Protein AF-A0A3N4NUE2-F1 (afdb_monomer_lite)

Structure (mmCIF, N/CA/C/O backbone):
data_AF-A0A3N4NUE2-F1
#
_entry.id   AF-A0A3N4NUE2-F1
#
loop_
_atom_site.group_PDB
_atom_site.id
_atom_site.type_symbol
_atom_site.label_atom_id
_atom_site.label_alt_id
_atom_site.label_comp_id
_atom_site.label_asym_id
_atom_site.label_entity_id
_atom_site.label_seq_id
_atom_site.pdbx_PDB_ins_code
_atom_site.Cartn_x
_atom_site.Cartn_y
_atom_site.Cartn_z
_atom_site.occupancy
_atom_site.B_iso_or_equiv
_atom_site.auth_seq_id
_atom_site.auth_comp_id
_atom_site.auth_asym_id
_atom_site.auth_atom_id
_atom_site.pdbx_PDB_model_num
ATOM 1 N N . MET A 1 1 ? 32.542 0.257 -24.137 1.00 64.25 1 MET A N 1
ATOM 2 C CA . MET A 1 1 ? 32.393 0.712 -22.731 1.00 64.25 1 MET A CA 1
ATOM 3 C C . MET A 1 1 ? 31.147 1.574 -22.507 1.00 64.25 1 MET A C 1
ATOM 5 O O . MET A 1 1 ? 30.368 1.239 -21.630 1.00 64.25 1 MET A O 1
ATOM 9 N N . LYS A 1 2 ? 30.880 2.612 -23.319 1.00 81.88 2 LYS A N 1
ATOM 10 C CA . LYS A 1 2 ? 29.692 3.485 -23.161 1.00 81.88 2 LYS A CA 1
ATOM 11 C C . LYS A 1 2 ? 28.337 2.760 -23.279 1.00 81.88 2 LYS A C 1
ATOM 13 O O . LYS A 1 2 ? 27.449 3.010 -22.482 1.00 81.88 2 LYS A O 1
ATOM 18 N N . ILE A 1 3 ? 28.201 1.824 -24.225 1.00 91.19 3 ILE A N 1
ATOM 19 C CA . ILE A 1 3 ? 26.961 1.047 -24.426 1.00 91.19 3 ILE A CA 1
ATOM 20 C C . ILE A 1 3 ? 26.657 0.153 -23.215 1.00 91.19 3 ILE A C 1
ATOM 22 O O . ILE A 1 3 ? 25.525 0.110 -22.756 1.00 91.19 3 ILE A O 1
ATOM 26 N N . ALA A 1 4 ? 27.673 -0.504 -22.649 1.00 91.38 4 ALA A N 1
ATOM 27 C CA . ALA A 1 4 ? 27.504 -1.324 -21.450 1.00 91.38 4 ALA A CA 1
ATOM 28 C C . ALA A 1 4 ? 27.051 -0.486 -20.241 1.00 91.38 4 ALA A C 1
ATOM 30 O O . ALA A 1 4 ? 26.162 -0.902 -19.508 1.00 91.38 4 ALA A O 1
ATOM 31 N N . ALA A 1 5 ? 27.600 0.724 -20.080 1.00 90.56 5 ALA A N 1
ATOM 32 C CA . ALA A 1 5 ? 27.169 1.656 -19.039 1.00 90.56 5 ALA A CA 1
ATOM 33 C C . ALA A 1 5 ? 25.718 2.133 -19.239 1.00 90.56 5 ALA A C 1
ATOM 35 O O . ALA A 1 5 ? 24.972 2.234 -18.269 1.00 90.56 5 ALA A O 1
ATOM 36 N N . LEU A 1 6 ? 25.295 2.367 -20.488 1.00 92.94 6 LEU A N 1
ATOM 37 C CA . LEU A 1 6 ? 23.906 2.711 -20.809 1.00 92.94 6 LEU A CA 1
ATOM 38 C C . LEU A 1 6 ? 22.939 1.563 -20.488 1.00 92.94 6 LEU A C 1
ATOM 40 O O . LEU A 1 6 ? 21.906 1.801 -19.872 1.00 92.94 6 LEU A O 1
ATOM 44 N N . ILE A 1 7 ? 23.286 0.324 -20.847 1.00 93.56 7 ILE A N 1
ATOM 45 C CA . ILE A 1 7 ? 22.464 -0.860 -20.543 1.00 93.56 7 ILE A CA 1
ATOM 46 C C . ILE A 1 7 ? 22.357 -1.070 -19.026 1.00 93.56 7 ILE A C 1
ATOM 48 O O . ILE A 1 7 ? 21.267 -1.323 -18.516 1.00 93.56 7 ILE A O 1
ATOM 52 N N . LEU A 1 8 ? 23.464 -0.915 -18.293 1.00 92.31 8 LEU A N 1
ATOM 53 C CA . LEU A 1 8 ? 23.481 -1.042 -16.834 1.00 92.31 8 LEU A CA 1
ATOM 54 C C . LEU A 1 8 ? 22.637 0.047 -16.154 1.00 92.31 8 LEU A C 1
ATOM 56 O O . LEU A 1 8 ? 21.864 -0.248 -15.247 1.00 92.31 8 LEU A O 1
ATOM 60 N N . SER A 1 9 ? 22.751 1.295 -16.617 1.00 89.69 9 SER A N 1
ATOM 61 C CA . SER A 1 9 ? 21.941 2.411 -16.119 1.00 89.69 9 SER A CA 1
ATOM 62 C C . SER A 1 9 ? 20.450 2.175 -16.364 1.00 89.69 9 SER A C 1
ATOM 64 O O . SER A 1 9 ? 19.645 2.389 -15.460 1.00 89.69 9 SER A O 1
ATOM 66 N N . LEU A 1 10 ? 20.087 1.673 -17.546 1.00 92.06 10 LEU A N 1
ATOM 67 C CA . LEU A 1 10 ? 18.707 1.333 -17.880 1.00 92.06 10 LEU A CA 1
ATOM 68 C C . LEU A 1 10 ? 18.172 0.215 -16.975 1.00 92.06 10 LEU A C 1
ATOM 70 O O . LEU A 1 10 ? 17.082 0.330 -16.425 1.00 92.06 10 LEU A O 1
ATOM 74 N N . TYR A 1 11 ? 18.959 -0.841 -16.762 1.00 90.69 11 TYR A N 1
ATOM 75 C CA . TYR A 1 11 ? 18.585 -1.953 -15.889 1.0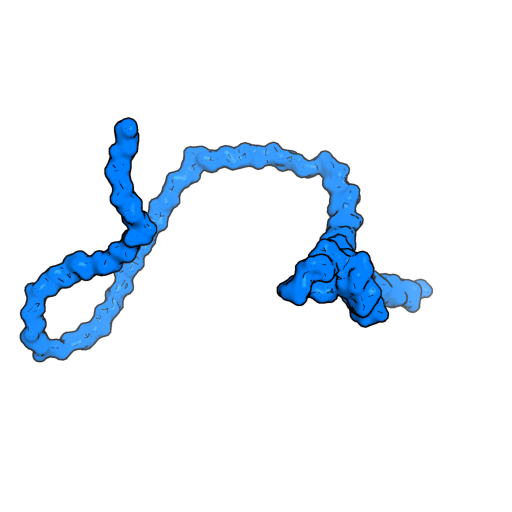0 90.69 11 TYR A CA 1
ATOM 76 C C . TYR A 1 11 ? 18.306 -1.501 -14.448 1.00 90.69 11 TYR A C 1
ATOM 78 O O . TYR A 1 11 ? 17.294 -1.888 -13.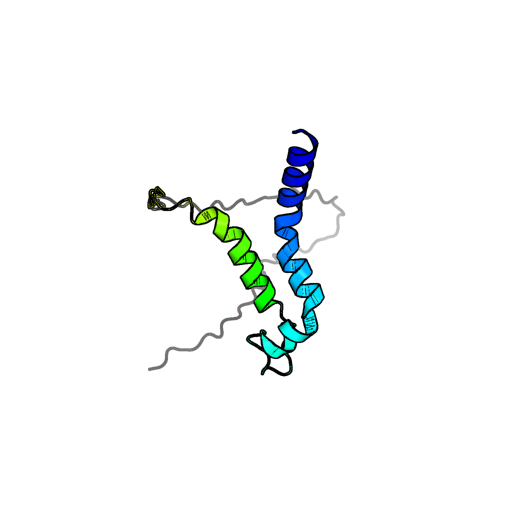867 1.00 90.69 11 TYR A O 1
ATOM 86 N N . LEU A 1 12 ? 19.159 -0.637 -13.888 1.00 87.56 12 LEU A N 1
ATOM 87 C CA . LEU A 1 12 ? 18.972 -0.102 -12.535 1.00 87.56 12 LEU A CA 1
ATOM 88 C C . LEU A 1 12 ? 17.684 0.727 -12.407 1.00 87.56 12 LEU A C 1
ATOM 90 O O . LEU A 1 12 ? 17.013 0.639 -11.382 1.00 87.56 12 LEU A O 1
ATOM 94 N N . LEU A 1 13 ? 17.306 1.467 -13.454 1.00 87.44 13 LEU A N 1
ATOM 95 C CA . LEU A 1 13 ? 16.063 2.245 -13.488 1.00 87.44 13 LEU A CA 1
ATOM 96 C C . LEU A 1 13 ? 14.808 1.363 -13.556 1.00 87.44 13 LEU A C 1
ATOM 98 O O . LEU A 1 13 ? 13.792 1.701 -12.954 1.00 87.44 13 LEU A O 1
ATOM 102 N N . PHE A 1 14 ? 14.868 0.236 -14.270 1.00 88.94 14 PHE A N 1
ATOM 103 C CA . PHE A 1 14 ? 13.730 -0.681 -14.418 1.00 88.94 14 PHE A CA 1
ATOM 104 C C . PHE A 1 14 ? 13.637 -1.748 -13.324 1.00 88.94 14 PHE A C 1
ATOM 106 O O . PHE A 1 14 ? 12.574 -2.343 -13.150 1.00 88.94 14 PHE A O 1
ATOM 113 N N . LYS A 1 15 ? 14.699 -1.964 -12.543 1.00 84.44 15 LYS A N 1
ATOM 114 C CA . LYS A 1 15 ? 14.720 -2.878 -11.393 1.00 84.44 15 LYS A CA 1
ATOM 115 C C . LYS A 1 15 ? 13.481 -2.770 -10.472 1.00 84.44 15 LYS A C 1
ATOM 117 O O . LYS A 1 15 ? 12.904 -3.816 -10.177 1.00 84.44 15 LYS A O 1
ATOM 122 N N . PRO A 1 16 ? 12.999 -1.579 -10.050 1.00 84.44 16 PRO A N 1
ATOM 123 C CA . PRO A 1 16 ? 11.806 -1.471 -9.197 1.00 84.44 16 PRO A CA 1
ATOM 124 C C . PRO A 1 16 ? 10.482 -1.833 -9.895 1.00 84.44 16 PRO A C 1
ATOM 126 O O . PRO A 1 16 ? 9.482 -2.046 -9.216 1.00 84.44 16 PRO A O 1
ATOM 129 N N . MET A 1 17 ? 10.448 -1.921 -11.229 1.00 88.31 17 MET A N 1
ATOM 130 C CA . MET A 1 17 ? 9.247 -2.295 -11.991 1.00 88.31 17 MET A CA 1
ATOM 131 C C . MET A 1 17 ? 9.056 -3.813 -12.113 1.00 88.31 17 MET A C 1
ATOM 133 O O . MET A 1 17 ? 7.964 -4.265 -12.452 1.00 88.31 17 MET A O 1
ATOM 137 N N . ILE A 1 18 ? 10.084 -4.612 -11.812 1.00 88.69 18 ILE A N 1
ATOM 138 C CA . ILE A 1 18 ? 10.048 -6.078 -11.943 1.00 88.69 18 ILE A CA 1
ATOM 139 C C . ILE A 1 18 ? 8.873 -6.719 -11.167 1.00 88.69 18 ILE A C 1
ATOM 141 O O . ILE A 1 18 ? 8.137 -7.493 -11.780 1.00 88.69 18 ILE A O 1
ATOM 145 N N . PRO A 1 19 ? 8.606 -6.377 -9.885 1.00 89.62 19 PRO A N 1
ATOM 146 C CA . PRO A 1 19 ? 7.507 -6.987 -9.123 1.00 89.62 19 PRO A CA 1
ATOM 147 C C . PRO A 1 19 ? 6.118 -6.659 -9.688 1.00 89.62 19 PRO A C 1
ATOM 149 O O . PRO A 1 19 ? 5.190 -7.456 -9.575 1.00 89.62 19 PRO A O 1
ATOM 152 N N . LEU A 1 20 ? 5.968 -5.484 -10.307 1.00 90.25 20 LEU A N 1
ATOM 153 C CA . LEU A 1 20 ? 4.719 -5.063 -10.945 1.00 90.25 20 LEU A CA 1
ATOM 154 C C . LEU A 1 20 ? 4.474 -5.843 -12.239 1.00 90.25 20 LEU A C 1
ATOM 156 O O . LEU A 1 20 ? 3.342 -6.231 -12.520 1.00 90.25 20 LEU A O 1
ATOM 160 N N . LEU A 1 21 ? 5.537 -6.094 -13.005 1.00 91.19 21 LEU A N 1
ATOM 161 C CA . LEU A 1 21 ? 5.462 -6.861 -14.243 1.00 91.19 21 LEU A CA 1
ATOM 162 C C . LEU A 1 21 ? 5.120 -8.333 -13.970 1.00 91.19 21 LEU A C 1
ATOM 164 O O . LEU A 1 21 ? 4.265 -8.898 -14.646 1.00 91.19 21 LEU A O 1
ATOM 168 N N . GLU A 1 22 ? 5.734 -8.925 -12.942 1.00 89.88 22 GLU A N 1
ATOM 169 C CA . GLU A 1 22 ? 5.431 -10.286 -12.482 1.00 89.88 22 GLU A CA 1
ATOM 170 C C . GLU A 1 22 ? 3.975 -10.405 -12.011 1.00 89.88 22 GLU A C 1
ATOM 172 O O . GLU A 1 22 ? 3.269 -11.343 -12.384 1.00 89.88 22 GLU A O 1
ATOM 177 N N . TYR A 1 23 ? 3.490 -9.409 -11.266 1.00 93.12 23 TYR A N 1
ATOM 178 C CA . TYR A 1 23 ? 2.100 -9.357 -10.828 1.00 93.12 23 TYR A CA 1
ATOM 179 C C . TYR A 1 23 ? 1.105 -9.250 -11.987 1.00 93.12 23 TYR A C 1
ATOM 181 O O . TYR A 1 23 ? 0.080 -9.923 -11.971 1.00 93.12 23 TYR A O 1
ATOM 189 N N . ALA A 1 24 ? 1.401 -8.434 -13.001 1.00 91.31 24 ALA A N 1
ATOM 190 C CA . ALA A 1 24 ? 0.537 -8.290 -14.169 1.00 91.31 24 ALA A CA 1
ATOM 191 C C . ALA A 1 24 ? 0.536 -9.546 -15.057 1.00 91.31 24 ALA A C 1
ATOM 193 O O . ALA A 1 24 ? -0.516 -9.947 -15.548 1.00 91.31 24 ALA A O 1
ATOM 194 N N . ALA A 1 25 ? 1.698 -10.180 -15.249 1.00 93.56 25 ALA A N 1
ATOM 195 C CA . ALA A 1 25 ? 1.832 -11.369 -16.089 1.00 93.56 25 ALA A CA 1
ATOM 196 C C . ALA A 1 25 ? 1.186 -12.618 -15.466 1.00 93.56 25 ALA A C 1
ATOM 198 O O . ALA A 1 25 ? 0.619 -13.436 -16.187 1.00 93.56 25 ALA A O 1
ATOM 199 N N . PHE A 1 26 ? 1.252 -12.757 -14.138 1.00 93.88 26 PHE A N 1
ATOM 200 C CA . PHE A 1 26 ? 0.749 -13.926 -13.409 1.00 93.88 26 PHE A CA 1
ATOM 201 C C . PHE A 1 26 ? -0.420 -13.593 -12.481 1.00 93.88 26 PHE A C 1
ATOM 203 O O . PHE A 1 26 ? -0.607 -14.256 -11.461 1.00 93.88 26 PHE A O 1
ATOM 210 N N . TYR A 1 27 ? -1.213 -12.577 -12.827 1.00 91.75 27 TYR A N 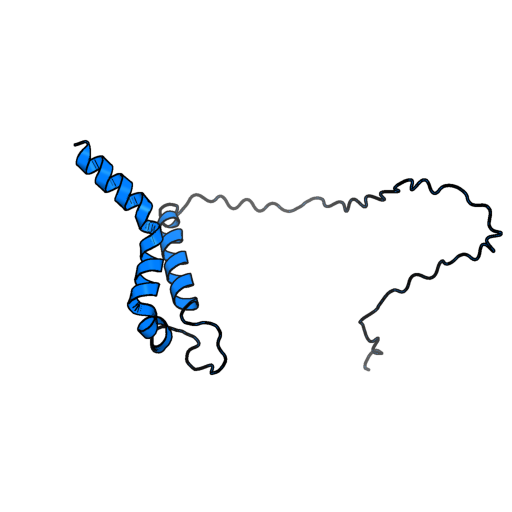1
ATOM 211 C CA . TYR A 1 27 ? -2.288 -12.066 -11.977 1.00 91.75 27 TYR A CA 1
ATOM 212 C C . TYR A 1 27 ? -3.247 -13.166 -11.500 1.00 91.75 27 TYR A C 1
ATOM 214 O O . TYR A 1 27 ? -3.478 -13.298 -10.298 1.00 91.75 27 TYR A O 1
ATOM 222 N N . ASP A 1 28 ? -3.738 -14.006 -12.416 1.00 90.75 28 ASP A N 1
ATOM 223 C CA . ASP A 1 28 ? -4.693 -15.072 -12.087 1.00 90.75 28 ASP A CA 1
ATOM 224 C C . ASP A 1 28 ? -4.090 -16.112 -11.136 1.00 90.75 28 ASP A C 1
ATOM 226 O O . ASP A 1 28 ? -4.721 -16.523 -10.164 1.00 90.75 28 ASP A O 1
ATOM 230 N N . TYR A 1 29 ? -2.837 -16.503 -11.369 1.00 92.56 29 TYR A N 1
ATOM 231 C CA . TYR A 1 29 ? -2.132 -17.444 -10.502 1.00 92.56 29 TYR A CA 1
ATOM 232 C C . TYR A 1 29 ? -1.882 -16.847 -9.112 1.00 92.56 29 TYR A C 1
ATOM 234 O O . TYR A 1 29 ? -2.139 -17.486 -8.093 1.00 92.56 29 TYR A O 1
ATOM 242 N N . ILE A 1 30 ? -1.441 -15.591 -9.051 1.00 91.81 30 ILE A N 1
ATOM 243 C CA . ILE A 1 30 ? -1.172 -14.903 -7.786 1.00 91.81 30 ILE A CA 1
ATOM 244 C C . ILE A 1 30 ? -2.460 -14.731 -6.977 1.00 91.81 30 ILE A C 1
ATOM 246 O O . ILE A 1 30 ? -2.461 -14.953 -5.764 1.00 91.81 30 ILE A O 1
ATOM 250 N N . LYS A 1 31 ? -3.560 -14.365 -7.638 1.00 90.62 31 LYS A N 1
ATOM 251 C CA . LYS A 1 31 ? -4.864 -14.185 -7.001 1.00 90.62 31 LYS A CA 1
ATOM 252 C C . LYS A 1 31 ? -5.428 -15.501 -6.458 1.00 90.62 31 LYS A C 1
ATOM 254 O O . LYS A 1 31 ? -5.926 -15.502 -5.334 1.00 90.62 31 LYS A O 1
ATOM 259 N N . ASN A 1 32 ? -5.333 -16.592 -7.217 1.00 87.19 32 ASN A N 1
ATOM 260 C CA . ASN A 1 32 ? -5.985 -17.859 -6.870 1.00 87.19 32 ASN A CA 1
ATOM 261 C C . ASN A 1 32 ? -5.133 -18.756 -5.951 1.00 87.19 32 ASN A C 1
ATOM 263 O O . ASN A 1 32 ? -5.678 -19.412 -5.064 1.00 87.19 32 ASN A O 1
ATOM 267 N N . GLU A 1 33 ? -3.805 -18.754 -6.110 1.00 88.06 33 GLU A N 1
ATOM 268 C CA . GLU A 1 33 ? -2.915 -19.704 -5.420 1.00 88.06 33 GLU A CA 1
ATOM 269 C C . GLU A 1 33 ? -2.062 -19.066 -4.317 1.00 88.06 33 GLU A C 1
ATOM 271 O O . GLU A 1 33 ? -1.838 -19.680 -3.274 1.00 88.06 33 GLU A O 1
ATOM 276 N N . LEU A 1 34 ? -1.597 -17.826 -4.512 1.00 87.31 34 LEU A N 1
ATOM 277 C CA . LEU A 1 34 ? -0.639 -17.162 -3.610 1.00 87.31 34 LEU A CA 1
ATOM 278 C C . LEU A 1 34 ? -1.285 -16.151 -2.646 1.00 87.31 34 LEU A C 1
ATOM 280 O O . LEU A 1 34 ? -0.613 -15.625 -1.752 1.00 87.31 34 LEU A O 1
ATOM 284 N N . CYS A 1 35 ? -2.574 -15.852 -2.817 1.00 86.25 35 CYS A N 1
ATOM 285 C CA . CYS A 1 35 ? -3.307 -14.930 -1.960 1.00 86.25 35 CYS A CA 1
ATOM 286 C C . CYS A 1 35 ? -3.610 -15.568 -0.595 1.00 86.25 35 CYS A C 1
ATOM 288 O O . CYS A 1 35 ? -4.229 -16.625 -0.510 1.00 86.25 35 CYS A O 1
ATOM 290 N N . VAL A 1 36 ? -3.231 -14.883 0.488 1.00 84.00 36 VAL A N 1
ATOM 291 C CA . VAL A 1 36 ? -3.453 -15.357 1.870 1.00 84.00 36 VAL A CA 1
ATOM 292 C C . VAL A 1 36 ? -4.945 -15.394 2.228 1.00 84.00 36 VAL A C 1
ATOM 294 O O . VAL A 1 36 ? -5.368 -16.224 3.020 1.00 84.00 36 VAL A O 1
ATOM 297 N N . ASN A 1 37 ? -5.749 -14.520 1.614 1.00 80.50 37 ASN A N 1
ATOM 298 C CA . ASN A 1 37 ? -7.168 -14.337 1.931 1.00 80.50 37 ASN A CA 1
ATOM 299 C C . ASN A 1 37 ? -8.106 -15.008 0.910 1.00 80.50 37 ASN A C 1
ATOM 301 O O . ASN A 1 37 ? -9.250 -14.581 0.769 1.00 80.50 37 ASN A O 1
ATOM 305 N N . LYS A 1 38 ? -7.636 -16.029 0.177 1.00 77.75 38 LYS A N 1
ATOM 306 C CA . LYS A 1 38 ? -8.415 -16.675 -0.897 1.00 77.75 38 LYS A CA 1
ATOM 307 C C . LYS A 1 38 ? -9.719 -17.325 -0.417 1.00 77.75 38 LYS A C 1
ATOM 309 O O . LYS A 1 38 ? -10.685 -17.364 -1.166 1.00 77.75 38 LYS A O 1
ATOM 314 N N . ASP A 1 39 ? -9.759 -17.767 0.840 1.00 80.56 39 ASP A N 1
ATOM 315 C CA . ASP A 1 39 ? -10.917 -18.450 1.434 1.00 80.56 39 ASP A CA 1
ATOM 316 C C . ASP A 1 39 ? -11.996 -17.475 1.945 1.00 80.56 39 ASP A C 1
ATOM 318 O O . ASP A 1 39 ? -13.024 -17.897 2.473 1.00 80.56 39 ASP A O 1
ATOM 322 N N . ILE A 1 40 ? -11.776 -16.160 1.798 1.00 81.81 40 ILE A N 1
ATOM 323 C CA . ILE A 1 40 ? -12.724 -15.120 2.201 1.00 81.81 40 ILE A CA 1
ATOM 324 C C . ILE A 1 40 ? -13.494 -14.660 0.949 1.00 81.81 40 ILE A C 1
ATOM 326 O O . ILE A 1 40 ? -12.926 -13.925 0.130 1.00 81.81 40 ILE A O 1
ATOM 330 N N . PRO A 1 41 ? -14.780 -15.042 0.800 1.00 67.44 41 PRO A N 1
ATOM 331 C CA . PRO A 1 41 ? -15.564 -14.833 -0.424 1.00 67.44 41 PRO A CA 1
ATOM 332 C C . PRO A 1 41 ? -15.826 -13.356 -0.771 1.00 67.44 41 PRO A C 1
ATOM 334 O O . PRO A 1 41 ? -16.184 -13.057 -1.905 1.00 67.44 41 PRO A O 1
ATOM 337 N N . GLU A 1 42 ? -15.594 -12.425 0.162 1.00 74.69 42 GLU A N 1
ATOM 338 C CA . GLU A 1 42 ? -15.727 -10.970 -0.038 1.00 74.69 42 GLU A CA 1
ATOM 339 C C . GLU A 1 42 ? -14.385 -10.217 0.059 1.00 74.69 42 GLU A C 1
ATOM 341 O O . GLU A 1 42 ? -14.343 -9.005 0.288 1.00 74.69 42 GLU A O 1
ATOM 346 N N . SER A 1 43 ? -13.250 -10.910 -0.077 1.00 78.62 43 SER A N 1
ATOM 347 C CA . SER A 1 43 ? -11.954 -10.237 0.034 1.00 78.62 43 SER A CA 1
ATOM 348 C C . SER A 1 43 ? -11.636 -9.371 -1.192 1.00 78.62 43 SER A C 1
ATOM 350 O O . SER A 1 43 ? -11.540 -9.837 -2.322 1.00 78.62 43 SER A O 1
ATOM 352 N N . THR A 1 44 ? -11.357 -8.088 -0.954 1.00 81.88 44 THR A N 1
ATOM 353 C CA . THR A 1 44 ? -10.895 -7.112 -1.966 1.00 81.88 44 THR A CA 1
ATOM 354 C C . THR A 1 44 ? -9.382 -7.189 -2.232 1.00 81.88 44 THR A C 1
ATOM 356 O O . THR A 1 44 ? -8.763 -6.256 -2.766 1.00 81.88 44 THR A O 1
ATOM 359 N N . CYS A 1 45 ? -8.755 -8.288 -1.791 1.00 87.44 45 CYS A N 1
ATOM 360 C CA . CYS A 1 45 ? -7.308 -8.452 -1.789 1.00 87.44 45 CYS A CA 1
ATOM 361 C C . CYS A 1 45 ? -6.768 -8.627 -3.207 1.00 87.44 45 CYS A C 1
ATOM 363 O O . CYS A 1 45 ? -5.789 -7.976 -3.545 1.00 87.44 45 CYS A O 1
ATOM 365 N N . ASP A 1 46 ? -7.390 -9.469 -4.038 1.00 87.56 46 ASP A N 1
ATOM 366 C CA . ASP A 1 46 ? -6.995 -9.662 -5.442 1.00 87.56 46 ASP A CA 1
ATOM 367 C C . ASP A 1 46 ? -5.490 -9.947 -5.655 1.00 87.56 46 ASP A C 1
ATOM 369 O O . ASP A 1 46 ? -4.923 -9.548 -6.663 1.00 87.56 46 ASP A O 1
ATOM 373 N N . GLY A 1 47 ? -4.806 -10.582 -4.695 1.00 89.00 47 GLY A N 1
ATOM 374 C CA . GLY A 1 47 ? -3.355 -10.818 -4.762 1.00 89.00 47 GLY A CA 1
ATOM 375 C C . GLY A 1 47 ? -2.468 -9.641 -4.312 1.00 89.00 47 GLY A C 1
ATOM 376 O O . GLY A 1 47 ? -1.242 -9.769 -4.283 1.00 89.00 47 GLY A O 1
ATOM 377 N N . LYS A 1 48 ? -3.044 -8.512 -3.874 1.00 89.25 48 LYS A N 1
ATOM 378 C CA . LYS A 1 48 ? -2.310 -7.328 -3.373 1.00 89.25 48 LYS A CA 1
ATOM 379 C C . LYS A 1 48 ? -1.438 -7.633 -2.155 1.00 89.25 48 LYS A C 1
ATOM 381 O O . LYS A 1 48 ? -0.392 -7.012 -1.992 1.00 89.25 48 LYS A O 1
ATOM 386 N N . CYS A 1 49 ? -1.819 -8.601 -1.318 1.00 90.44 49 CYS A N 1
ATOM 387 C CA . CYS A 1 49 ? -0.997 -9.026 -0.180 1.00 90.44 49 CYS A CA 1
ATOM 388 C C . CYS A 1 49 ? 0.353 -9.612 -0.622 1.00 90.44 49 CYS A C 1
ATOM 390 O O . CYS A 1 49 ? 1.380 -9.350 0.003 1.00 90.44 49 CYS A O 1
ATOM 392 N N . TYR A 1 50 ? 0.361 -10.375 -1.719 1.00 90.75 50 TYR A N 1
ATOM 393 C CA . TYR A 1 50 ? 1.579 -10.932 -2.297 1.00 90.75 50 TYR A CA 1
ATOM 394 C C . TYR A 1 50 ? 2.441 -9.819 -2.904 1.00 90.75 50 TYR A C 1
ATOM 396 O O . TYR A 1 50 ? 3.632 -9.733 -2.602 1.00 90.75 50 TYR A O 1
ATOM 404 N N . LEU A 1 51 ? 1.823 -8.911 -3.669 1.00 91.50 51 LEU A N 1
ATOM 405 C CA . LEU A 1 51 ? 2.508 -7.758 -4.258 1.00 91.50 51 LEU A CA 1
ATOM 406 C C . LEU A 1 51 ? 3.164 -6.874 -3.185 1.00 91.50 51 LEU A C 1
ATOM 408 O O . LEU A 1 51 ? 4.342 -6.544 -3.299 1.00 91.50 51 LEU A O 1
ATOM 412 N N . ALA A 1 52 ? 2.444 -6.552 -2.108 1.00 90.38 52 ALA A N 1
ATOM 413 C CA . ALA A 1 52 ? 2.975 -5.765 -0.996 1.00 90.38 52 ALA A CA 1
ATOM 414 C C . ALA A 1 52 ? 4.208 -6.425 -0.353 1.00 90.38 52 ALA A C 1
ATOM 416 O O . ALA A 1 52 ? 5.188 -5.749 -0.048 1.00 90.38 52 ALA A O 1
ATOM 417 N N . LYS A 1 53 ? 4.199 -7.757 -0.211 1.00 89.56 53 LYS A N 1
ATOM 418 C CA . LYS A 1 53 ? 5.339 -8.517 0.320 1.00 89.56 53 LYS A CA 1
ATOM 419 C C . LYS A 1 53 ? 6.550 -8.484 -0.617 1.00 89.56 53 LYS A C 1
ATOM 421 O O . LYS A 1 53 ? 7.676 -8.367 -0.138 1.00 89.56 53 LYS A O 1
ATOM 426 N N . GLN A 1 54 ? 6.339 -8.581 -1.930 1.00 89.38 54 GLN A N 1
ATOM 427 C CA . GLN A 1 54 ? 7.423 -8.502 -2.916 1.00 89.38 54 GLN A CA 1
ATOM 428 C C . GLN A 1 54 ? 8.020 -7.087 -2.990 1.00 89.38 54 GLN A C 1
ATOM 430 O O . GLN A 1 54 ? 9.239 -6.947 -3.064 1.00 89.38 54 GLN A O 1
ATOM 435 N N . LEU A 1 55 ? 7.188 -6.045 -2.879 1.00 89.94 55 LEU A N 1
ATOM 436 C CA . LEU A 1 55 ? 7.637 -4.650 -2.812 1.00 89.94 55 LEU A CA 1
ATOM 437 C C . LEU A 1 55 ? 8.457 -4.367 -1.544 1.00 89.94 55 LEU A C 1
ATOM 439 O O . LEU A 1 55 ? 9.523 -3.764 -1.639 1.00 89.94 55 LEU A O 1
ATOM 443 N N . ALA A 1 56 ? 8.016 -4.861 -0.382 1.00 88.06 56 ALA A N 1
ATOM 444 C CA . ALA A 1 56 ? 8.753 -4.710 0.876 1.00 88.06 56 ALA A CA 1
ATOM 445 C C . ALA A 1 56 ? 10.130 -5.398 0.829 1.00 88.06 56 ALA A C 1
ATOM 447 O O . ALA A 1 56 ? 11.142 -4.806 1.200 1.00 88.06 56 ALA A O 1
ATOM 448 N N . LYS A 1 57 ? 10.204 -6.618 0.280 1.00 85.50 57 LYS A N 1
ATOM 449 C CA . LYS A 1 57 ? 11.485 -7.313 0.071 1.00 85.50 57 LYS A CA 1
ATOM 450 C C . LYS A 1 57 ? 12.422 -6.554 -0.868 1.00 85.50 57 LYS A C 1
ATOM 452 O O . LYS A 1 57 ? 13.623 -6.509 -0.617 1.00 85.50 57 LYS A O 1
ATOM 457 N N . ALA A 1 58 ? 11.888 -5.968 -1.941 1.00 82.50 58 ALA A N 1
ATOM 458 C CA . ALA A 1 58 ? 12.684 -5.167 -2.864 1.00 82.50 58 ALA A CA 1
ATOM 459 C C . ALA A 1 58 ? 13.280 -3.932 -2.163 1.00 82.50 58 ALA A C 1
ATOM 461 O O . ALA A 1 58 ? 14.448 -3.628 -2.396 1.00 82.50 58 ALA A O 1
ATOM 462 N N . SER A 1 59 ? 12.532 -3.287 -1.257 1.00 79.12 59 SER A N 1
ATOM 463 C CA . SER A 1 59 ? 13.029 -2.151 -0.468 1.00 79.12 59 SER A CA 1
ATOM 464 C C . SER A 1 59 ? 13.989 -2.536 0.662 1.00 79.12 59 SER A C 1
ATOM 466 O O . SER A 1 59 ? 14.935 -1.803 0.933 1.00 79.12 59 SER A O 1
ATOM 468 N N . ASP A 1 60 ? 13.781 -3.673 1.327 1.00 72.94 60 ASP A N 1
ATOM 469 C CA . ASP A 1 60 ? 14.619 -4.074 2.466 1.00 72.94 60 ASP A CA 1
ATOM 470 C C . ASP A 1 60 ? 15.942 -4.725 2.033 1.00 72.94 60 ASP A C 1
ATOM 472 O O . ASP A 1 60 ? 16.915 -4.685 2.783 1.00 72.94 60 ASP A O 1
ATOM 476 N N . SER A 1 61 ? 16.037 -5.220 0.791 1.00 62.81 61 SER A N 1
ATOM 477 C CA . SER A 1 61 ? 17.303 -5.708 0.214 1.00 62.81 61 SER A CA 1
ATOM 478 C C . SER A 1 61 ? 18.416 -4.648 0.157 1.00 62.81 61 SER A C 1
ATOM 480 O O . SER A 1 61 ? 19.591 -4.994 0.050 1.00 62.81 61 SER A O 1
ATOM 482 N N . GLU A 1 62 ? 18.064 -3.362 0.267 1.00 59.81 62 GLU A N 1
ATOM 483 C CA . GLU A 1 62 ? 19.026 -2.261 0.381 1.00 59.81 62 GLU A CA 1
ATOM 484 C C . GLU A 1 62 ? 19.456 -2.006 1.837 1.00 59.81 62 GLU A C 1
ATOM 486 O O . GLU A 1 62 ? 20.587 -1.580 2.063 1.00 59.81 62 GLU A O 1
ATOM 491 N N . LYS A 1 63 ? 18.617 -2.349 2.827 1.00 56.44 63 LYS A N 1
ATOM 492 C CA . LYS A 1 63 ? 18.867 -2.126 4.265 1.00 56.44 63 LYS A CA 1
ATOM 493 C C . LYS A 1 63 ? 19.649 -3.242 4.950 1.00 56.44 63 LYS A C 1
ATOM 495 O O . LYS A 1 63 ? 20.286 -3.001 5.969 1.00 56.44 63 LYS A O 1
ATOM 500 N N . ASP A 1 64 ? 19.642 -4.460 4.412 1.00 54.69 64 ASP A N 1
ATOM 501 C CA . ASP A 1 64 ? 20.405 -5.572 5.004 1.00 54.69 64 ASP A CA 1
ATOM 502 C C . ASP A 1 64 ? 21.938 -5.382 4.912 1.00 54.69 64 ASP A C 1
ATOM 504 O O . ASP A 1 64 ? 22.678 -6.080 5.606 1.00 54.69 64 ASP A O 1
ATOM 508 N N . ASN A 1 65 ? 22.418 -4.402 4.132 1.00 52.97 65 ASN A N 1
ATOM 509 C CA . ASN A 1 65 ? 23.823 -3.966 4.119 1.00 52.97 65 ASN A CA 1
ATOM 510 C C . ASN A 1 65 ? 24.160 -2.931 5.216 1.00 52.97 65 ASN A C 1
ATOM 512 O O . ASN A 1 65 ? 25.304 -2.496 5.309 1.00 52.97 65 ASN A O 1
ATOM 516 N N . GLU A 1 66 ? 23.186 -2.547 6.049 1.00 52.84 66 GLU A N 1
ATOM 517 C CA . GLU A 1 66 ? 23.310 -1.558 7.131 1.00 52.84 66 GLU A CA 1
ATOM 518 C C . GLU A 1 66 ? 23.141 -2.191 8.527 1.00 52.84 66 GLU A C 1
ATOM 520 O O . GLU A 1 66 ? 22.745 -1.542 9.496 1.00 52.84 66 GLU A O 1
ATOM 525 N N . LYS A 1 67 ? 23.472 -3.478 8.677 1.00 52.88 67 LYS A N 1
ATOM 526 C CA . LYS A 1 67 ? 23.670 -4.053 10.013 1.00 52.88 67 LYS A CA 1
ATOM 527 C C . LYS A 1 67 ? 24.976 -3.501 10.587 1.00 52.88 67 LYS A C 1
ATOM 529 O O . LYS A 1 67 ? 26.051 -3.988 10.256 1.00 52.88 67 LYS A O 1
ATOM 534 N N . ASP A 1 68 ? 24.854 -2.463 11.417 1.00 53.47 68 ASP A N 1
ATOM 535 C CA . ASP A 1 68 ? 25.138 -2.549 12.867 1.00 53.47 68 ASP A CA 1
ATOM 536 C C . ASP A 1 68 ? 25.675 -1.252 13.521 1.00 53.47 68 ASP A C 1
ATOM 538 O O . ASP A 1 68 ? 26.482 -1.308 14.446 1.00 53.47 68 ASP A O 1
ATOM 542 N N . HIS A 1 69 ? 25.235 -0.058 13.097 1.00 54.41 69 HIS A N 1
ATOM 543 C CA . HIS A 1 69 ? 25.567 1.197 13.804 1.00 54.41 69 HIS A CA 1
ATOM 544 C C . HIS A 1 69 ? 24.364 2.134 14.005 1.00 54.41 69 HIS A C 1
ATOM 546 O O . HIS A 1 69 ? 24.470 3.343 13.816 1.00 54.41 69 HIS A O 1
ATOM 552 N N . SER A 1 70 ? 23.208 1.622 14.431 1.00 55.22 70 SER A N 1
ATOM 553 C CA . SER A 1 70 ? 22.169 2.493 14.995 1.00 55.22 70 SER A CA 1
ATOM 554 C C . SER A 1 70 ? 22.375 2.612 16.507 1.00 55.22 70 SER A C 1
ATOM 556 O O . SER A 1 70 ? 21.918 1.763 17.272 1.00 55.22 70 SER A O 1
ATOM 558 N N . PHE A 1 71 ? 23.072 3.662 16.950 1.00 56.69 71 PHE A N 1
ATOM 559 C CA . PHE A 1 71 ? 23.032 4.089 18.350 1.00 56.69 71 PHE A CA 1
ATOM 560 C C . PHE A 1 71 ? 21.574 4.407 18.708 1.00 56.69 71 PHE A C 1
ATOM 562 O O . PHE A 1 71 ? 21.022 5.415 18.263 1.00 56.69 71 PHE A O 1
ATOM 569 N N . ILE A 1 72 ? 20.937 3.539 19.493 1.00 59.09 72 ILE A N 1
ATOM 570 C CA . ILE A 1 72 ? 19.628 3.814 20.085 1.00 59.09 72 ILE A CA 1
ATOM 571 C C . ILE A 1 72 ? 19.869 4.837 21.193 1.00 59.09 72 ILE A C 1
ATOM 573 O O . ILE A 1 72 ? 20.274 4.497 22.301 1.00 59.09 72 ILE A O 1
ATOM 577 N N . VAL A 1 73 ? 19.681 6.114 20.875 1.00 64.31 73 VAL A N 1
ATOM 578 C CA . VAL A 1 73 ? 19.599 7.163 21.887 1.00 64.31 73 VAL A CA 1
ATOM 579 C C . VAL A 1 73 ? 18.149 7.193 22.354 1.00 64.31 73 VAL A C 1
ATOM 581 O O . VAL A 1 73 ? 17.273 7.674 21.641 1.00 64.31 73 VAL A O 1
ATOM 584 N N . GLU A 1 74 ? 17.878 6.649 23.538 1.00 62.69 74 GLU A N 1
ATOM 585 C CA . GLU A 1 74 ? 16.600 6.862 24.216 1.00 62.69 74 GLU A CA 1
ATOM 586 C C . GLU A 1 74 ? 16.491 8.339 24.617 1.00 62.69 74 GLU A C 1
ATOM 588 O O . GLU A 1 74 ? 17.063 8.788 25.611 1.00 62.69 74 GLU A O 1
ATOM 593 N N . TYR A 1 75 ? 15.759 9.127 23.834 1.00 67.06 75 TYR A N 1
ATOM 594 C CA . TYR A 1 75 ? 15.373 10.478 24.229 1.00 67.06 75 TYR A CA 1
ATOM 595 C C . TYR A 1 75 ? 14.153 10.378 25.149 1.00 67.06 75 TYR A C 1
ATOM 597 O O . TYR A 1 75 ? 13.027 10.173 24.694 1.00 67.06 75 TYR A O 1
ATOM 605 N N . SER A 1 76 ? 14.363 10.537 26.455 1.00 68.50 76 SER A N 1
ATOM 606 C CA . SER A 1 76 ? 13.261 10.801 27.379 1.00 68.50 76 SER A CA 1
ATOM 607 C C . SER A 1 76 ? 12.837 12.262 27.223 1.00 68.50 76 SER A C 1
ATOM 609 O O . SER A 1 76 ? 13.657 13.175 27.348 1.00 68.50 76 SER A O 1
ATOM 611 N N . ILE A 1 77 ? 11.564 12.504 26.909 1.00 70.00 77 ILE A N 1
ATOM 612 C CA . ILE A 1 77 ? 11.008 13.859 26.823 1.00 70.00 77 ILE A CA 1
ATOM 613 C C . ILE A 1 77 ? 10.927 14.410 28.254 1.00 70.00 77 ILE A C 1
ATOM 615 O O . ILE A 1 77 ? 9.970 14.151 28.976 1.00 70.00 77 ILE A O 1
ATOM 619 N N . VAL A 1 78 ? 11.948 15.166 28.671 1.00 74.38 78 VAL A N 1
ATOM 620 C CA . VAL A 1 78 ? 12.042 15.747 30.027 1.00 74.38 78 VAL A CA 1
ATOM 621 C C . VAL A 1 78 ? 10.998 16.850 30.252 1.00 74.38 78 VAL A C 1
ATOM 623 O O . VAL A 1 78 ? 10.638 17.149 31.388 1.00 74.38 78 VAL A O 1
ATOM 626 N N . PHE A 1 79 ? 10.480 17.455 29.179 1.00 73.88 79 PHE A N 1
ATOM 627 C CA . PHE A 1 79 ? 9.520 18.548 29.274 1.00 73.88 79 PHE A CA 1
ATOM 628 C C . PHE A 1 79 ? 8.559 18.580 28.080 1.00 73.88 79 PHE A C 1
ATOM 630 O O . PHE A 1 79 ? 8.983 18.549 26.926 1.00 73.88 79 PHE A O 1
ATOM 637 N N . PHE A 1 80 ? 7.260 18.690 28.365 1.00 78.38 80 PHE A N 1
ATOM 638 C CA . PHE A 1 80 ? 6.205 18.912 27.378 1.00 78.38 80 PHE A CA 1
ATOM 639 C C . PHE A 1 80 ? 5.306 20.057 27.849 1.00 78.38 80 PHE A C 1
ATOM 641 O O . PHE A 1 80 ? 4.747 20.000 28.944 1.00 78.38 80 PHE A O 1
ATOM 648 N N . GLN A 1 81 ? 5.123 21.078 27.007 1.00 78.56 81 GLN A N 1
ATOM 649 C CA . GLN A 1 81 ? 4.169 22.157 27.252 1.00 78.56 81 GLN A CA 1
ATOM 650 C C . GLN A 1 81 ? 3.137 22.211 26.130 1.00 78.56 81 GLN A C 1
ATOM 652 O O . GLN A 1 81 ? 3.458 22.446 24.966 1.00 78.56 81 GLN A O 1
ATOM 657 N N . LYS A 1 82 ? 1.865 22.038 26.496 1.00 78.38 82 LYS A N 1
ATOM 658 C CA . LYS A 1 82 ? 0.741 22.238 25.583 1.00 78.38 82 LYS A CA 1
ATOM 659 C C . LYS A 1 82 ? 0.566 23.734 25.323 1.00 78.38 82 LYS A C 1
ATOM 661 O O . LYS A 1 82 ? 0.124 24.467 26.204 1.00 78.38 82 LYS A O 1
ATOM 666 N N . ILE A 1 83 ? 0.882 24.180 24.111 1.00 77.38 83 ILE A N 1
ATOM 667 C CA . ILE A 1 83 ? 0.610 25.552 23.676 1.00 77.38 83 ILE A CA 1
ATOM 668 C C . ILE A 1 83 ? -0.848 25.615 23.213 1.00 77.38 83 ILE A C 1
ATOM 670 O O . ILE A 1 83 ? -1.235 24.947 22.255 1.00 77.38 83 ILE A O 1
ATOM 674 N N . ILE A 1 84 ? -1.672 26.404 23.903 1.00 75.94 84 ILE A N 1
ATOM 675 C CA . ILE A 1 84 ? -3.031 26.724 23.459 1.00 75.94 84 ILE A CA 1
ATOM 676 C C . ILE A 1 84 ? -2.961 28.082 22.762 1.00 75.94 84 ILE A C 1
ATOM 678 O O . ILE A 1 84 ? -2.798 29.114 23.409 1.00 75.94 84 ILE A O 1
ATOM 682 N N . ILE A 1 85 ? -3.060 28.077 21.434 1.00 72.25 85 ILE A N 1
ATOM 683 C CA . ILE A 1 85 ? -3.136 29.305 20.641 1.00 72.25 85 ILE A CA 1
ATOM 684 C C . ILE A 1 85 ? -4.606 29.725 20.589 1.00 72.25 85 ILE A C 1
ATOM 686 O O . ILE A 1 85 ? -5.384 29.209 19.787 1.00 72.25 85 ILE A O 1
ATOM 690 N N . ASN A 1 86 ? -4.999 30.673 21.440 1.00 65.31 86 ASN A N 1
ATOM 691 C CA . ASN A 1 86 ? -6.280 31.357 21.285 1.00 65.31 86 ASN A CA 1
ATOM 692 C C . ASN A 1 86 ? -6.142 32.391 20.164 1.00 65.31 86 ASN A C 1
ATOM 694 O O . ASN A 1 86 ? -5.785 33.543 20.399 1.00 65.31 86 ASN A O 1
ATOM 698 N N . CYS A 1 87 ? -6.406 31.970 18.930 1.00 59.25 87 CYS A N 1
ATOM 699 C CA . CYS A 1 87 ? -6.471 32.886 17.801 1.00 59.25 87 CYS A CA 1
ATOM 700 C C . CYS A 1 87 ? -7.825 33.615 17.835 1.00 59.25 87 CYS A C 1
ATOM 702 O O . CYS A 1 87 ? -8.843 33.080 17.395 1.00 59.25 87 CYS A O 1
ATOM 704 N N . LEU A 1 88 ? -7.858 34.817 18.413 1.00 57.69 88 LEU A N 1
ATOM 705 C CA . LEU A 1 88 ? -8.991 35.727 18.262 1.00 57.69 88 LEU A CA 1
ATOM 706 C C . LEU A 1 88 ? -8.832 36.443 16.920 1.00 57.69 88 LEU A C 1
ATOM 708 O O . LEU A 1 88 ? -8.086 37.411 16.814 1.00 57.69 88 LEU A O 1
ATOM 712 N N . PHE A 1 89 ? -9.513 35.946 15.889 1.00 58.06 89 PHE A N 1
ATOM 713 C CA . PHE A 1 89 ? -9.672 36.681 14.638 1.00 58.06 89 PHE A CA 1
ATOM 714 C C . PHE A 1 89 ? -10.627 37.857 14.887 1.00 58.06 89 PHE A C 1
ATOM 716 O O . PHE A 1 89 ? -11.789 37.612 15.229 1.00 58.06 89 PHE A O 1
ATOM 723 N N . PRO A 1 90 ? -10.204 39.122 14.722 1.00 56.12 90 PRO A N 1
ATOM 724 C CA . PRO A 1 90 ? -11.147 40.227 14.703 1.00 56.12 90 PRO A CA 1
ATOM 725 C C . PRO A 1 90 ? -11.931 40.151 13.388 1.00 56.12 90 PRO A C 1
ATOM 727 O O . PRO A 1 90 ? -11.481 40.613 12.344 1.00 56.12 90 PRO A O 1
ATOM 730 N N . PHE A 1 91 ? -13.101 39.516 13.424 1.00 52.91 91 PHE A N 1
ATOM 731 C CA . PHE A 1 91 ? -14.059 39.584 12.328 1.00 52.91 91 PHE A CA 1
ATOM 732 C C . PHE A 1 91 ? -14.771 40.937 12.420 1.00 52.91 91 PHE A C 1
ATOM 734 O O . PHE A 1 91 ? -15.611 41.146 13.295 1.00 52.91 91 PHE A O 1
ATOM 741 N N . SER A 1 92 ? -14.398 41.888 11.564 1.00 60.16 92 SER A N 1
ATOM 742 C CA . SER A 1 92 ? -15.117 43.155 11.447 1.00 60.16 92 SER A CA 1
ATOM 743 C C . SER A 1 92 ? -16.433 42.914 10.705 1.00 60.16 92 SER A C 1
ATOM 745 O O . SER A 1 92 ? -16.463 42.893 9.475 1.00 60.16 92 SER A O 1
ATOM 747 N N . THR A 1 93 ? -17.524 42.713 11.440 1.00 57.28 93 THR A N 1
ATOM 748 C CA . THR A 1 93 ? -18.876 42.811 10.875 1.00 57.28 93 THR A CA 1
ATOM 749 C C . THR A 1 93 ? -19.304 44.265 10.834 1.00 57.28 93 THR A C 1
ATOM 751 O O . THR A 1 93 ? -19.327 44.924 11.876 1.00 57.28 93 THR A O 1
ATOM 754 N N . GLU A 1 94 ? -19.686 44.748 9.655 1.00 54.31 94 GLU A N 1
ATOM 755 C CA . GLU A 1 94 ? -20.400 46.015 9.519 1.00 54.31 94 GLU A CA 1
ATOM 756 C C . GLU A 1 94 ? -21.658 46.017 10.402 1.00 54.31 94 GLU A C 1
ATOM 758 O O . GLU A 1 94 ? -22.447 45.069 10.426 1.00 54.31 94 GLU A O 1
ATOM 763 N N . LEU A 1 95 ? -21.815 47.092 11.173 1.00 52.44 95 LEU A N 1
ATOM 764 C CA . LEU A 1 95 ? -22.892 47.275 12.136 1.00 52.44 95 LEU A CA 1
ATOM 765 C C . LEU A 1 95 ? -24.191 47.647 11.407 1.00 52.44 95 LEU A C 1
ATOM 767 O O . LEU A 1 95 ? -24.450 48.820 11.148 1.00 52.44 95 LEU A O 1
ATOM 771 N N . THR A 1 96 ? -25.059 46.674 11.131 1.00 55.59 96 THR A N 1
ATOM 772 C CA . THR A 1 96 ? -26.473 46.974 10.864 1.00 55.59 96 THR A CA 1
ATOM 773 C C . THR A 1 96 ? -27.224 47.004 12.190 1.00 55.59 96 THR A C 1
ATOM 775 O O . THR A 1 96 ? -27.433 45.963 12.817 1.00 55.59 96 THR A O 1
ATOM 778 N N . ASN A 1 97 ? -27.621 48.202 12.624 1.00 57.47 97 ASN A N 1
ATOM 779 C CA . ASN A 1 97 ? -28.396 48.433 13.843 1.00 57.47 97 ASN A CA 1
ATOM 780 C C . ASN A 1 97 ? -29.766 47.741 13.767 1.00 57.47 97 ASN A C 1
ATOM 782 O O . ASN A 1 97 ? -30.751 48.315 13.306 1.00 57.47 97 ASN A O 1
ATOM 786 N N . LYS A 1 98 ? -29.840 46.507 14.258 1.00 60.22 98 LYS A N 1
ATOM 787 C CA . LYS A 1 98 ? -31.089 45.867 14.667 1.00 60.22 98 LYS A CA 1
ATOM 788 C C . LYS A 1 98 ? -31.061 45.799 16.189 1.00 60.22 98 LYS A C 1
ATOM 790 O O . LYS A 1 98 ? -30.013 45.507 16.753 1.00 60.22 98 LYS A O 1
ATOM 795 N N . LEU A 1 99 ? -32.177 46.091 16.857 1.00 59.72 99 LEU A N 1
ATOM 796 C CA . LEU A 1 99 ? -32.301 45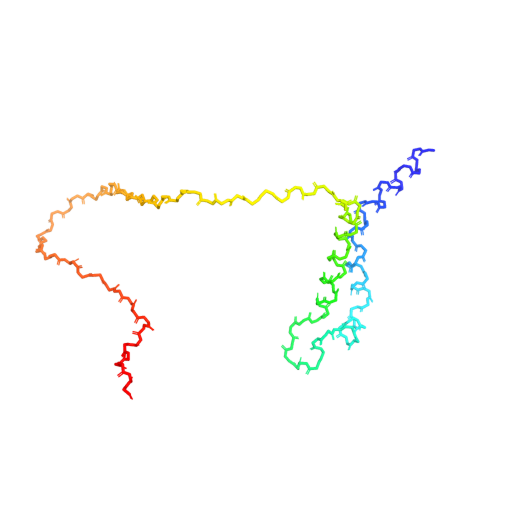.887 18.303 1.00 59.72 99 LEU A CA 1
ATOM 797 C C . LEU A 1 99 ? -32.046 44.403 18.604 1.00 59.72 99 LEU A C 1
ATOM 799 O O . LEU A 1 99 ? -32.913 43.554 18.405 1.00 59.72 99 LEU A O 1
ATOM 803 N N . ILE A 1 100 ? -30.819 44.091 19.014 1.00 60.41 100 ILE A N 1
ATOM 804 C CA . ILE A 1 100 ? -30.410 42.760 19.436 1.00 60.41 100 ILE A CA 1
ATOM 805 C C . ILE A 1 100 ? -30.766 42.688 20.913 1.00 60.41 100 ILE A C 1
ATOM 807 O O . ILE A 1 100 ? -30.096 43.287 21.749 1.00 60.41 100 ILE A O 1
ATOM 811 N N . ALA A 1 101 ? -31.834 41.964 21.240 1.00 62.78 101 ALA A N 1
ATOM 812 C CA . ALA A 1 101 ? -31.993 41.455 22.591 1.00 62.78 101 ALA A CA 1
ATOM 813 C C . ALA A 1 101 ? -30.779 40.557 22.869 1.00 62.78 101 ALA A C 1
ATOM 815 O O . ALA A 1 101 ? -30.667 39.450 22.334 1.00 62.78 101 ALA A O 1
ATOM 816 N N . THR A 1 102 ? -29.820 41.072 23.631 1.00 63.28 102 THR A N 1
ATOM 817 C CA . THR A 1 102 ? -28.620 40.346 24.026 1.00 63.28 102 THR A CA 1
ATOM 818 C C . THR A 1 102 ? -29.002 39.354 25.111 1.00 63.28 102 THR A C 1
ATOM 820 O O . THR A 1 102 ? -29.045 39.668 26.295 1.00 63.28 102 THR A O 1
ATOM 823 N N . TYR A 1 103 ? -29.296 38.123 24.707 1.00 69.12 103 TYR A N 1
ATOM 824 C CA . TYR A 1 103 ? -29.232 36.993 25.620 1.00 69.12 103 TYR A CA 1
ATOM 825 C C . TYR A 1 103 ? -27.894 36.301 25.409 1.00 69.12 103 TYR A C 1
ATOM 827 O O . TYR A 1 103 ? -27.478 36.027 24.280 1.00 69.12 103 TYR A O 1
ATOM 835 N N . ASN A 1 104 ? -27.198 36.031 26.507 1.00 65.75 104 ASN A N 1
ATOM 836 C CA . ASN A 1 104 ? -25.951 35.295 26.451 1.00 65.75 104 ASN A CA 1
ATOM 837 C C . ASN A 1 104 ? -26.256 33.844 26.054 1.00 65.75 104 ASN A C 1
ATOM 839 O O . ASN A 1 104 ? -26.682 33.034 26.878 1.00 65.75 104 ASN A O 1
ATOM 843 N N . LYS A 1 105 ? -26.020 33.496 24.785 1.00 68.44 105 LYS A N 1
ATOM 844 C CA . LYS A 1 105 ? -25.939 32.101 24.328 1.00 68.44 105 LYS A CA 1
ATOM 845 C C . LYS A 1 105 ? -24.621 31.490 24.803 1.00 68.44 105 LYS A C 1
ATOM 847 O O . LYS A 1 105 ? -23.713 31.256 24.016 1.00 68.44 105 LYS A O 1
ATOM 852 N N . ILE A 1 106 ? -24.517 31.247 26.109 1.00 78.62 106 ILE A N 1
ATOM 853 C CA . ILE A 1 106 ? -23.374 30.537 26.714 1.00 78.62 106 ILE A CA 1
ATOM 854 C C . ILE A 1 106 ? -23.483 29.027 26.448 1.00 78.62 106 ILE A C 1
ATOM 856 O O . ILE A 1 106 ? -22.521 28.280 26.601 1.00 78.62 106 ILE A O 1
ATOM 860 N N . TYR A 1 107 ? -24.657 28.557 26.018 1.00 79.31 107 TYR A N 1
ATOM 861 C CA . TYR A 1 107 ? -24.848 27.162 25.674 1.00 79.31 107 TYR A CA 1
ATOM 862 C C . TYR A 1 107 ? -24.055 26.784 24.420 1.00 79.31 107 TYR A C 1
ATOM 864 O O . TYR A 1 107 ? -24.322 27.270 23.319 1.00 79.31 107 TYR A O 1
ATOM 872 N N . LYS A 1 108 ? -23.128 25.846 24.594 1.00 79.19 108 LYS A N 1
ATOM 873 C CA . LYS A 1 108 ? -22.457 25.133 23.513 1.00 79.19 108 LYS A CA 1
ATOM 874 C C . LYS A 1 108 ? -22.839 23.666 23.637 1.00 79.19 108 LYS A C 1
ATOM 876 O O . LYS A 1 108 ? -22.513 23.035 24.639 1.00 79.19 108 LYS A O 1
ATOM 881 N N . PHE A 1 109 ? -23.539 23.135 22.635 1.00 82.62 109 PHE A N 1
ATOM 882 C CA . PHE A 1 109 ? -23.846 21.708 22.593 1.00 82.62 109 PHE A CA 1
ATOM 883 C C . PHE A 1 109 ? -22.532 20.922 22.590 1.00 82.62 109 PHE A C 1
ATOM 885 O O . PHE A 1 109 ? -21.703 21.091 21.693 1.00 82.62 109 PHE A O 1
ATOM 892 N N . HIS A 1 110 ? -22.339 20.093 23.612 1.00 79.69 110 HIS A N 1
ATOM 893 C CA . HIS A 1 110 ? -21.216 19.177 23.709 1.00 79.69 110 HIS A CA 1
ATOM 894 C C . HIS A 1 110 ? -21.775 17.762 23.623 1.00 79.69 110 HIS A C 1
ATOM 896 O O . HIS A 1 110 ? -22.413 17.282 24.558 1.00 79.69 110 HIS A O 1
ATOM 902 N N . TYR A 1 111 ? -21.561 17.103 22.487 1.00 83.19 111 TYR A N 1
ATOM 903 C CA . TYR A 1 111 ? -21.913 15.697 22.347 1.00 83.19 111 TYR A CA 1
ATOM 904 C C . TYR A 1 111 ? -21.029 14.870 23.287 1.00 83.19 111 TYR A C 1
ATOM 906 O O . TYR A 1 111 ? -19.804 15.007 23.276 1.00 83.19 111 TYR A O 1
ATOM 914 N N . ILE A 1 112 ? -21.647 14.046 24.130 1.00 81.25 112 ILE A N 1
ATOM 915 C CA . ILE A 1 112 ? -20.963 13.117 25.029 1.00 81.25 112 ILE A CA 1
ATOM 916 C C . ILE A 1 112 ? -21.426 11.715 24.637 1.00 81.25 112 ILE A C 1
ATOM 918 O O . ILE A 1 112 ? -22.597 11.388 24.788 1.00 81.25 112 ILE A O 1
ATOM 922 N N . ASN A 1 113 ? -20.505 10.895 24.124 1.00 79.12 113 ASN A N 1
ATOM 923 C CA . ASN A 1 113 ? -20.784 9.513 23.709 1.00 79.12 113 ASN A CA 1
ATOM 924 C C . ASN A 1 113 ? -20.593 8.492 24.846 1.00 79.12 113 ASN A C 1
ATOM 926 O O . ASN A 1 113 ? -20.500 7.293 24.604 1.00 79.12 113 ASN A O 1
ATOM 930 N N . THR A 1 114 ? -20.445 8.960 26.084 1.00 81.00 114 THR A N 1
ATOM 931 C CA . THR A 1 114 ? -20.199 8.104 27.244 1.00 81.00 114 THR A CA 1
ATOM 932 C C . THR A 1 114 ? -21.482 7.962 28.046 1.00 81.00 114 THR A C 1
ATOM 934 O O . THR A 1 114 ? -21.956 8.929 28.642 1.00 81.00 114 THR A O 1
ATOM 937 N N . ILE A 1 115 ? -22.035 6.753 28.075 1.00 83.06 115 ILE A N 1
ATOM 938 C CA . ILE A 1 115 ? -23.130 6.400 28.976 1.00 83.06 115 ILE A CA 1
ATOM 939 C C . ILE A 1 115 ? -22.530 6.295 30.383 1.00 83.06 115 ILE A C 1
ATOM 941 O O . ILE A 1 115 ? -21.622 5.498 30.621 1.00 83.06 115 ILE A O 1
ATOM 945 N N . PHE A 1 116 ? -22.984 7.147 31.301 1.00 83.62 116 PHE A N 1
ATOM 946 C CA . PHE A 1 116 ? -22.605 7.055 32.707 1.00 83.62 116 PHE A CA 1
ATOM 947 C C . PHE A 1 116 ? -23.278 5.819 33.309 1.00 83.62 116 PHE A C 1
ATOM 949 O O . PHE A 1 116 ? -24.505 5.740 33.338 1.00 83.62 116 PHE A O 1
ATOM 956 N N . HIS A 1 117 ? -22.480 4.860 33.774 1.00 81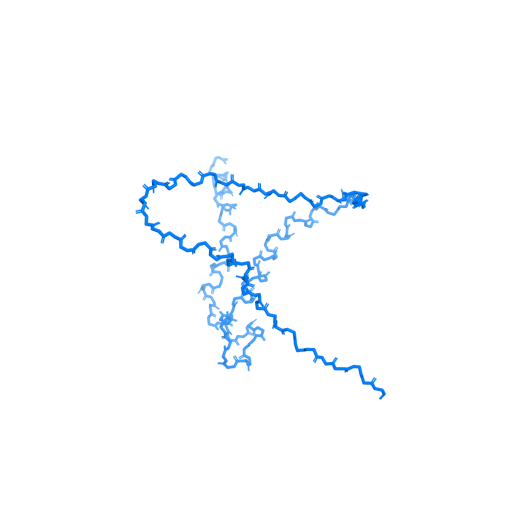.50 117 HIS A N 1
ATOM 957 C CA . HIS A 1 117 ? -22.972 3.691 34.494 1.00 81.50 117 HIS A CA 1
ATOM 958 C C . HIS A 1 117 ? -22.650 3.875 35.981 1.00 81.50 117 HIS A C 1
ATOM 960 O O . HIS A 1 117 ? -21.517 4.250 36.302 1.00 81.50 117 HIS A O 1
ATOM 966 N N . PRO A 1 118 ? -23.609 3.648 36.894 1.00 82.38 118 PRO A N 1
ATOM 967 C CA . PRO A 1 118 ? -23.319 3.666 38.320 1.00 82.38 118 PRO A CA 1
ATOM 968 C C . PRO A 1 118 ? -22.327 2.543 38.682 1.00 82.38 118 PRO A C 1
ATOM 970 O O . PRO A 1 118 ? -22.276 1.524 37.987 1.00 82.38 118 PRO A O 1
ATOM 973 N N . PRO A 1 119 ? -21.535 2.710 39.756 1.00 81.44 119 PRO A N 1
ATOM 974 C CA . PRO A 1 119 ? -20.634 1.667 40.228 1.00 81.44 119 PRO A CA 1
ATOM 975 C C . PRO A 1 119 ? -21.427 0.413 40.610 1.00 81.44 119 PRO A C 1
ATOM 977 O O . PRO A 1 119 ? -22.459 0.495 41.276 1.00 81.44 119 PRO A O 1
ATOM 980 N N . ILE A 1 120 ? -20.933 -0.739 40.165 1.00 74.12 120 ILE A N 1
ATOM 981 C CA . ILE A 1 120 ? -21.479 -2.049 40.520 1.00 74.12 120 ILE A CA 1
ATOM 982 C C . ILE A 1 120 ? -20.870 -2.434 41.874 1.00 74.12 120 ILE A C 1
ATOM 984 O O . ILE A 1 120 ? -19.653 -2.332 42.040 1.00 74.12 120 ILE A O 1
ATOM 988 N N . ILE A 1 121 ? -21.725 -2.801 42.831 1.00 69.88 121 ILE A N 1
ATOM 989 C CA . ILE A 1 121 ? -21.355 -3.320 44.160 1.00 69.88 121 ILE A CA 1
ATOM 990 C C . ILE A 1 121 ? -21.118 -4.824 44.047 1.00 69.88 121 ILE A C 1
ATOM 992 O O . ILE A 1 121 ? -21.937 -5.476 43.359 1.00 69.88 121 ILE A O 1
#

pLDDT: mean 76.94, std 13.18, range [52.44, 93.88]

Radius of gyration: 30.73 Å; chains: 1; bounding box: 65×68×69 Å

Organism: NCBI:txid2487930

Foldseek 3Di:
DVVVVVVVVVCVVCLLVVLVVVCVVCQVVLQCPVDPCNVPPPDPCSNVVVSVVVNVVSVCVVVVVVPDDDPPDPDDPPDDDDDDDPDDDPPDDDDDDDPDPDDPCPDDDDDDPDDDDDDDD

Sequ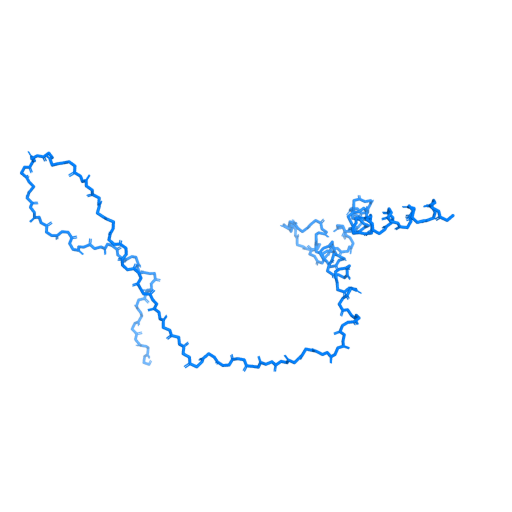ence (121 aa):
MKIAALILSLYLLFKPMIPLLEYAAFYDYIKNELCVNKDIPESTCDGKCYLAKQLAKASDSEKDNEKDHSFIVEYSIVFFQKIIINCLFPFSTELTNKLIATYNKIYKFHYINTIFHPPII

Secondary structure (DSSP, 8-state):
-HHHHHHHHHHHHHGGGHHHHHHHHTHHHIIIII-TTTT-TT---TTHHHHHHHHHHHHHTTTGGGTT-------------------------------------------------PPP-